Protein AF-A0A1C6EL45-F1 (afdb_monomer)

Sequence (81 aa):
MHRSEIEYVKEAYKTNWMSTVGKNINEVERMACEYIGCKYAVALSSGTASLHMAMRLAEIEAYCMPKVGHGALEKKESLLF

Mean predicted aligned error: 6.52 Å

Structure (mmCIF, N/CA/C/O backbone):
data_AF-A0A1C6EL45-F1
#
_entry.id   AF-A0A1C6EL45-F1
#
loop_
_atom_site.group_PDB
_atom_site.id
_atom_site.type_symbol
_atom_site.label_atom_id
_atom_site.label_alt_id
_atom_site.label_comp_id
_atom_site.label_asym_id
_atom_site.label_entity_id
_atom_site.label_seq_id
_atom_site.pdbx_PDB_ins_code
_atom_site.Cartn_x
_atom_site.Cartn_y
_atom_site.Cartn_z
_atom_site.occupancy
_atom_site.B_iso_or_equiv
_atom_site.auth_seq_id
_atom_site.auth_comp_id
_atom_site.auth_asym_id
_atom_site.auth_atom_id
_atom_site.pdbx_PDB_model_num
ATOM 1 N N . MET A 1 1 ? -10.275 17.467 10.521 1.00 60.53 1 MET A N 1
ATOM 2 C CA . MET A 1 1 ? -10.632 16.149 11.074 1.00 60.53 1 MET A CA 1
ATOM 3 C C . MET A 1 1 ? -12.068 16.255 11.550 1.00 60.53 1 MET A C 1
ATOM 5 O O . MET A 1 1 ? -12.330 16.993 12.496 1.00 60.53 1 MET A O 1
ATOM 9 N N . HIS A 1 2 ? -13.001 15.668 10.807 1.00 79.50 2 HIS A N 1
ATOM 10 C CA . HIS A 1 2 ? -14.410 15.630 11.185 1.00 79.50 2 HIS A CA 1
ATOM 11 C C . HIS A 1 2 ? -14.643 14.520 12.232 1.00 79.50 2 HIS A C 1
ATOM 13 O O . HIS A 1 2 ? -13.711 13.864 12.708 1.00 79.50 2 HIS A O 1
ATOM 19 N N . ARG A 1 3 ? -15.890 14.362 12.693 1.00 80.62 3 ARG A N 1
ATOM 20 C CA . ARG A 1 3 ? -16.220 13.408 13.770 1.00 80.62 3 ARG A CA 1
ATOM 21 C C . ARG A 1 3 ? -16.043 11.942 13.370 1.00 80.62 3 ARG A C 1
ATOM 23 O O . ARG A 1 3 ? -15.930 11.114 14.260 1.00 80.62 3 ARG A O 1
ATOM 30 N N . SER A 1 4 ? -16.044 11.603 12.086 1.00 87.19 4 SER A N 1
ATOM 31 C CA . SER A 1 4 ? -15.962 10.212 11.629 1.00 87.19 4 SER A CA 1
ATOM 32 C C . SER A 1 4 ? -14.528 9.684 11.629 1.00 87.19 4 SER A C 1
ATOM 34 O O . SER A 1 4 ? -14.298 8.554 12.046 1.00 87.19 4 SER A O 1
ATOM 36 N N . GLU A 1 5 ? -13.543 10.497 11.242 1.00 92.12 5 GLU A N 1
ATOM 37 C CA . GLU A 1 5 ? -12.142 10.069 11.163 1.00 92.12 5 GLU A CA 1
ATOM 38 C C . GLU A 1 5 ? -11.585 9.684 12.537 1.00 92.12 5 GLU A C 1
ATOM 40 O O . GLU A 1 5 ? -10.829 8.721 12.660 1.00 92.12 5 GLU A O 1
ATOM 45 N N . ILE A 1 6 ? -11.992 10.403 13.590 1.00 94.25 6 ILE A N 1
ATOM 46 C CA . ILE A 1 6 ? -11.554 10.100 14.956 1.00 94.25 6 ILE A CA 1
ATOM 47 C C . ILE A 1 6 ? -12.115 8.764 15.463 1.00 94.25 6 ILE A C 1
ATOM 49 O O . ILE A 1 6 ? -11.457 8.101 16.263 1.00 94.25 6 ILE A O 1
ATOM 53 N N . GLU A 1 7 ? -13.287 8.331 14.991 1.00 93.50 7 GLU A N 1
ATOM 54 C CA . GLU A 1 7 ? -13.839 7.027 15.367 1.00 93.50 7 GLU A CA 1
ATOM 55 C C . GLU A 1 7 ? -13.021 5.879 14.767 1.00 93.50 7 GLU A C 1
ATOM 57 O O . GLU A 1 7 ? -12.721 4.926 15.483 1.00 93.50 7 GLU A O 1
ATOM 62 N N . TYR A 1 8 ? -12.529 6.010 13.528 1.00 92.62 8 TYR A N 1
ATOM 63 C CA . TYR A 1 8 ? -11.627 5.013 12.933 1.00 92.62 8 TYR A CA 1
ATOM 64 C C . TYR A 1 8 ? -10.289 4.914 13.673 1.00 92.62 8 TYR A C 1
ATOM 66 O O . TYR A 1 8 ? -9.767 3.815 13.875 1.00 92.62 8 TYR A O 1
ATOM 74 N N . VAL A 1 9 ? -9.744 6.047 14.127 1.00 92.44 9 VAL A N 1
ATOM 75 C CA . VAL A 1 9 ? -8.520 6.070 14.946 1.00 92.44 9 VAL A CA 1
ATOM 76 C C . VAL A 1 9 ? -8.762 5.405 16.304 1.00 92.44 9 VAL A C 1
ATOM 78 O O . VAL A 1 9 ? -7.953 4.590 16.749 1.00 92.44 9 VAL A O 1
ATOM 81 N N . LYS A 1 10 ? -9.895 5.694 16.956 1.00 93.56 10 LYS A N 1
ATOM 82 C CA . LYS A 1 10 ? -10.284 5.039 18.215 1.00 93.56 10 LYS A CA 1
ATOM 83 C C . LYS A 1 10 ? -10.509 3.538 18.039 1.00 93.56 10 LYS A C 1
ATOM 85 O O . LYS A 1 10 ? -10.135 2.780 18.930 1.00 93.56 10 LYS A O 1
ATOM 90 N N . GLU A 1 11 ? -11.116 3.100 16.936 1.00 93.06 11 GLU A N 1
ATOM 91 C CA . GLU A 1 11 ? -11.300 1.677 16.622 1.00 93.06 11 GLU A CA 1
ATOM 92 C C . GLU A 1 11 ? -9.945 0.981 16.487 1.00 93.06 11 GLU A C 1
ATOM 94 O O . GLU A 1 11 ? -9.722 -0.030 17.153 1.00 93.06 11 GLU A O 1
ATOM 99 N N . ALA A 1 12 ? -9.013 1.553 15.716 1.00 93.75 12 ALA A N 1
ATOM 100 C CA . ALA A 1 12 ? -7.660 1.014 15.563 1.00 93.75 12 ALA A CA 1
ATOM 101 C C . ALA A 1 12 ? -6.930 0.905 16.909 1.00 93.75 12 ALA A C 1
ATOM 103 O O . ALA A 1 12 ? -6.304 -0.114 17.195 1.00 93.75 12 ALA A O 1
ATOM 104 N N . TYR A 1 13 ? -7.072 1.915 17.772 1.00 93.88 13 TYR A N 1
ATOM 105 C CA . TYR A 1 13 ? -6.508 1.886 19.119 1.00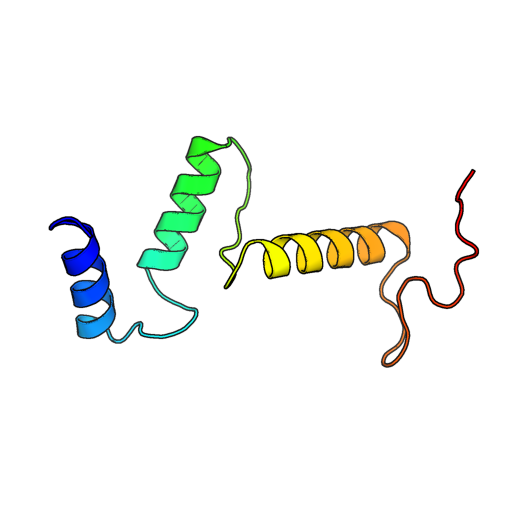 93.88 13 TYR A CA 1
ATOM 106 C C . TYR A 1 13 ? -7.121 0.764 19.972 1.00 93.88 13 TYR A C 1
ATOM 108 O O . TYR A 1 13 ? -6.399 -0.059 20.530 1.00 93.88 13 TYR A O 1
ATOM 116 N N . LYS A 1 14 ? -8.458 0.685 20.040 1.00 93.88 14 LYS A N 1
ATOM 117 C CA . LYS A 1 14 ? -9.189 -0.325 20.831 1.00 93.88 14 LYS A CA 1
ATOM 118 C C . LYS A 1 14 ? -8.915 -1.757 20.377 1.00 93.88 14 LYS A C 1
ATOM 120 O O . LYS A 1 14 ? -8.931 -2.669 21.194 1.00 93.88 14 LYS A O 1
ATOM 125 N N . THR A 1 15 ? -8.698 -1.949 19.081 1.00 92.25 15 THR A N 1
ATOM 126 C CA . THR A 1 15 ? -8.426 -3.257 18.471 1.00 92.25 15 THR A CA 1
ATOM 127 C C . THR A 1 15 ? -6.931 -3.576 18.379 1.00 92.25 15 THR A C 1
ATOM 129 O O . THR A 1 15 ? -6.566 -4.618 17.844 1.00 92.25 15 THR A O 1
ATOM 132 N N . ASN A 1 16 ? -6.073 -2.718 18.946 1.00 89.12 16 ASN A N 1
ATOM 133 C CA . ASN A 1 16 ? -4.619 -2.867 19.004 1.00 89.12 16 ASN A CA 1
ATOM 134 C C . ASN A 1 16 ? -3.921 -2.943 17.629 1.00 89.12 16 ASN A C 1
ATOM 136 O O . ASN A 1 16 ? -2.865 -3.556 17.483 1.00 89.12 16 ASN A O 1
ATOM 140 N N . TRP A 1 17 ? -4.484 -2.278 16.621 1.00 89.62 17 TRP A N 1
ATOM 141 C CA . TRP A 1 17 ? -3.936 -2.188 15.264 1.00 89.62 17 TRP A CA 1
ATOM 142 C C . TRP A 1 17 ? -3.281 -0.824 15.012 1.00 89.62 17 TRP A C 1
ATOM 144 O O . TRP A 1 17 ? -3.653 -0.085 14.105 1.00 89.62 17 TRP A O 1
ATOM 154 N N . MET A 1 18 ? -2.291 -0.475 15.836 1.00 88.44 18 MET A N 1
ATOM 155 C CA . MET A 1 18 ? -1.480 0.749 15.705 1.00 88.44 18 MET A CA 1
ATOM 156 C C . MET A 1 18 ? -0.171 0.480 14.944 1.00 88.44 18 MET A C 1
ATOM 158 O O . MET A 1 18 ? 0.907 0.887 15.366 1.00 88.44 18 MET A O 1
ATOM 162 N N . SER A 1 19 ? -0.256 -0.275 13.850 1.00 90.06 19 SER A N 1
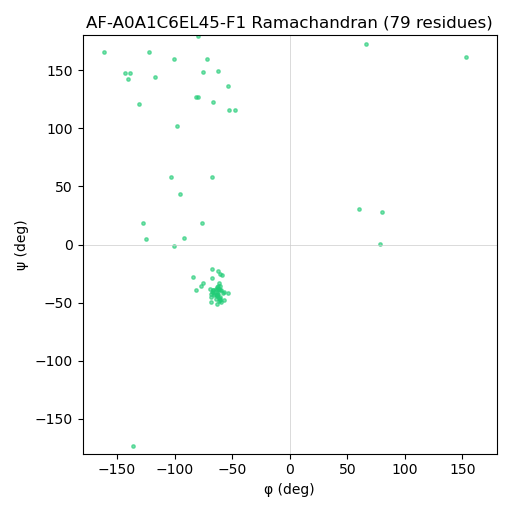ATOM 163 C CA . SER A 1 19 ? 0.892 -0.721 13.053 1.00 90.06 19 SER A CA 1
ATOM 164 C C . SER A 1 19 ? 0.592 -0.568 11.558 1.00 90.06 19 SER A C 1
ATOM 166 O O . SER A 1 19 ? -0.450 -0.045 11.171 1.00 90.06 19 SER A O 1
ATOM 168 N N . THR A 1 20 ? 1.480 -1.053 10.694 1.00 88.88 20 THR A N 1
ATOM 169 C CA . THR A 1 20 ? 1.292 -1.116 9.233 1.00 88.88 20 THR A CA 1
ATOM 170 C C . THR A 1 20 ? 0.350 -2.245 8.799 1.00 88.88 20 THR A C 1
ATOM 172 O O . THR A 1 20 ? 0.388 -2.688 7.657 1.00 88.88 20 THR A O 1
ATOM 175 N N . VAL A 1 21 ? -0.458 -2.755 9.726 1.00 87.81 21 VAL A N 1
ATOM 176 C CA . VAL A 1 21 ? -1.414 -3.845 9.539 1.00 87.81 21 VAL A CA 1
ATOM 177 C C . VAL A 1 21 ? -2.683 -3.505 10.309 1.00 87.81 21 VAL A C 1
ATOM 179 O O . VAL A 1 21 ? -2.615 -2.945 11.404 1.00 87.81 21 VAL A O 1
ATOM 182 N N . GLY A 1 22 ? -3.842 -3.837 9.744 1.00 92.75 22 GLY A N 1
ATOM 183 C CA . GLY A 1 22 ? -5.122 -3.626 10.409 1.00 92.75 22 GLY A CA 1
ATOM 184 C C . GLY A 1 22 ? -6.286 -3.447 9.443 1.00 92.75 22 GLY A C 1
ATOM 185 O O . GLY A 1 22 ? -6.111 -3.107 8.275 1.00 92.75 22 GLY A O 1
ATOM 186 N N . LYS A 1 23 ? -7.501 -3.634 9.967 1.00 93.69 23 LYS A N 1
ATOM 187 C CA . LYS A 1 23 ? -8.757 -3.570 9.203 1.00 93.69 23 LYS A CA 1
ATOM 188 C C . LYS A 1 23 ? -8.919 -2.264 8.417 1.00 93.69 23 LYS A C 1
ATOM 190 O O . LYS A 1 23 ? -9.311 -2.305 7.259 1.00 93.69 23 LYS A O 1
ATOM 195 N N . ASN A 1 24 ? -8.575 -1.123 9.017 1.00 94.06 24 ASN A N 1
ATOM 196 C CA . ASN A 1 24 ? -8.701 0.182 8.360 1.00 94.06 24 ASN A CA 1
ATOM 197 C C . ASN A 1 24 ? -7.854 0.281 7.081 1.00 94.06 24 ASN A C 1
ATOM 199 O O . ASN A 1 24 ? -8.290 0.902 6.117 1.00 94.06 24 ASN A O 1
ATOM 203 N N . ILE A 1 25 ? -6.667 -0.336 7.065 1.00 95.38 25 ILE A N 1
ATOM 204 C CA . ILE A 1 25 ? -5.781 -0.351 5.894 1.00 95.38 25 ILE A CA 1
ATOM 205 C C . ILE A 1 25 ? -6.411 -1.200 4.787 1.00 95.38 25 ILE A C 1
ATOM 207 O O . ILE A 1 25 ? -6.580 -0.709 3.674 1.00 95.38 25 ILE A O 1
ATOM 211 N N . ASN A 1 26 ? -6.857 -2.415 5.125 1.00 95.44 26 ASN A N 1
ATOM 212 C CA . ASN A 1 26 ? -7.518 -3.316 4.177 1.00 95.44 26 ASN A CA 1
ATOM 213 C C . ASN A 1 26 ? -8.759 -2.668 3.538 1.00 95.44 26 ASN A C 1
ATOM 215 O O . ASN A 1 26 ? -8.995 -2.816 2.341 1.00 95.44 26 ASN A 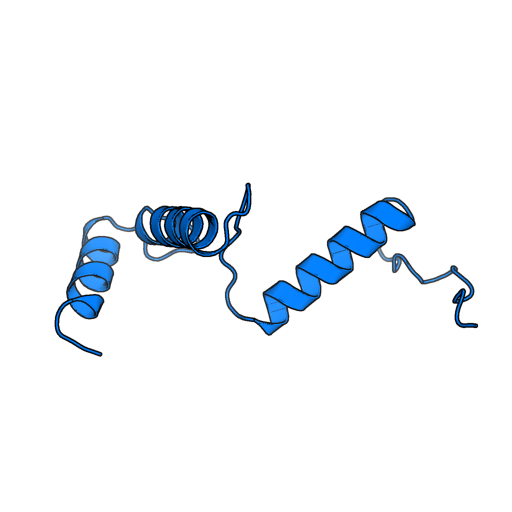O 1
ATOM 219 N N . GLU A 1 27 ? -9.557 -1.935 4.324 1.00 96.00 27 GLU A N 1
ATOM 220 C CA . GLU A 1 27 ? -10.735 -1.236 3.802 1.00 96.00 27 GLU A CA 1
ATOM 221 C C . GLU A 1 27 ? -10.361 -0.089 2.864 1.00 96.00 27 GLU A C 1
ATOM 223 O O . GLU A 1 27 ? -10.999 0.069 1.826 1.00 96.00 27 GLU A O 1
ATOM 228 N N . VAL A 1 28 ? -9.322 0.693 3.174 1.00 95.50 28 VAL A N 1
ATOM 229 C CA . VAL A 1 28 ? -8.845 1.742 2.258 1.00 95.50 28 VAL A CA 1
ATOM 230 C C . VAL A 1 28 ? -8.347 1.140 0.947 1.00 95.50 28 VAL A C 1
ATOM 232 O O . VAL A 1 28 ? -8.684 1.661 -0.113 1.00 95.50 28 VAL A O 1
ATOM 235 N N . GLU A 1 29 ? -7.605 0.033 0.992 1.00 97.50 29 GLU A N 1
ATOM 236 C CA . GLU A 1 29 ? -7.152 -0.671 -0.213 1.00 97.50 29 GLU A CA 1
ATOM 237 C C . GLU A 1 29 ? -8.335 -1.185 -1.045 1.00 97.50 29 GLU A C 1
ATOM 239 O O . GLU A 1 29 ? -8.390 -0.938 -2.250 1.00 97.50 29 GLU A O 1
ATOM 244 N N . ARG A 1 30 ? -9.331 -1.819 -0.410 1.00 98.12 30 ARG A N 1
ATOM 245 C CA . ARG A 1 30 ? -10.556 -2.281 -1.084 1.00 98.12 30 ARG A CA 1
ATOM 246 C C . ARG A 1 30 ? -11.322 -1.124 -1.729 1.00 98.12 30 ARG A C 1
ATOM 248 O O . ARG A 1 30 ? -11.673 -1.206 -2.904 1.00 98.12 30 ARG A O 1
ATOM 255 N N . MET A 1 31 ? -11.563 -0.045 -0.984 1.00 98.00 31 MET A N 1
ATOM 256 C CA . MET A 1 31 ? -12.270 1.136 -1.493 1.00 98.00 31 MET A CA 1
ATOM 257 C C . MET A 1 31 ? -11.506 1.803 -2.640 1.00 98.00 31 MET A C 1
ATOM 259 O O . MET A 1 31 ? -12.126 2.255 -3.599 1.00 98.00 31 MET A O 1
ATOM 263 N N . ALA A 1 32 ? -10.173 1.853 -2.572 1.00 97.75 32 ALA A N 1
ATOM 264 C CA . ALA A 1 32 ? -9.349 2.383 -3.653 1.00 97.75 32 ALA A CA 1
ATOM 265 C C . ALA A 1 32 ? -9.484 1.538 -4.930 1.00 97.75 32 ALA A C 1
ATOM 267 O O . ALA A 1 32 ? -9.676 2.106 -6.005 1.00 97.75 32 ALA A O 1
ATOM 268 N N . CYS A 1 33 ? -9.461 0.204 -4.816 1.00 98.06 33 CYS A N 1
ATOM 269 C CA . CYS A 1 33 ? -9.719 -0.696 -5.945 1.00 98.06 33 CYS A CA 1
ATOM 270 C C . CYS A 1 33 ? -11.086 -0.440 -6.585 1.00 98.06 33 CYS A C 1
ATOM 272 O O . CYS A 1 33 ? -11.176 -0.313 -7.804 1.00 98.06 33 CYS A O 1
ATOM 274 N N . GLU A 1 34 ? -12.138 -0.334 -5.770 1.00 98.19 34 GLU A N 1
ATOM 275 C CA . GLU A 1 34 ? -13.509 -0.096 -6.241 1.00 98.19 34 GLU A CA 1
ATOM 276 C C . GLU A 1 34 ? -13.666 1.267 -6.914 1.00 98.19 34 GLU A C 1
ATOM 278 O O . GLU A 1 34 ? -14.302 1.369 -7.961 1.00 98.19 34 GLU A O 1
ATOM 283 N N . TYR A 1 35 ? -13.065 2.307 -6.336 1.00 98.12 35 TYR A N 1
ATOM 284 C CA . TYR A 1 35 ? -13.143 3.665 -6.861 1.00 98.12 35 TYR A CA 1
ATOM 285 C C . TYR A 1 35 ? -12.394 3.824 -8.190 1.00 98.12 35 TYR A C 1
ATOM 287 O O . TYR A 1 35 ? -12.887 4.475 -9.107 1.00 98.12 35 TYR A O 1
ATOM 295 N N . ILE A 1 36 ? -11.200 3.236 -8.296 1.00 97.50 36 ILE A N 1
ATOM 296 C CA . ILE A 1 36 ? -10.332 3.358 -9.476 1.00 97.50 36 ILE A CA 1
ATOM 297 C C . ILE A 1 36 ? -10.717 2.341 -10.562 1.00 97.50 36 ILE A C 1
ATOM 299 O O . ILE A 1 36 ? -10.487 2.583 -11.746 1.00 97.50 36 ILE A O 1
ATOM 303 N N . GLY A 1 37 ? -11.293 1.199 -10.179 1.00 97.38 37 GLY A N 1
ATOM 304 C CA . GLY A 1 37 ? -11.548 0.071 -11.075 1.00 97.38 37 GLY A CA 1
ATOM 305 C C . GLY A 1 37 ? -10.312 -0.801 -11.322 1.00 97.38 37 GLY A C 1
ATOM 306 O O . GLY A 1 37 ? -10.188 -1.402 -12.389 1.00 97.38 37 GLY A O 1
ATOM 307 N N . CYS A 1 38 ? -9.377 -0.868 -10.368 1.00 96.56 38 CYS A N 1
ATOM 308 C CA . CYS A 1 38 ? -8.201 -1.736 -10.456 1.00 96.56 38 CYS A CA 1
ATOM 309 C C . CYS A 1 38 ? -8.371 -3.022 -9.634 1.00 96.56 38 CYS A C 1
ATOM 311 O O . CYS A 1 38 ? -9.196 -3.116 -8.729 1.00 96.56 38 CYS A O 1
ATOM 313 N N . LYS A 1 39 ? -7.575 -4.046 -9.962 1.00 97.25 39 LYS A N 1
ATOM 314 C CA . LYS A 1 39 ? -7.659 -5.357 -9.302 1.00 97.25 39 LYS A CA 1
ATOM 315 C C . LYS A 1 39 ? -7.041 -5.366 -7.899 1.00 97.25 39 LYS A C 1
ATOM 317 O O . LYS A 1 39 ? -7.495 -6.117 -7.042 1.00 97.25 39 LYS A O 1
ATOM 322 N N . TYR A 1 40 ? -5.994 -4.571 -7.689 1.00 96.56 40 TYR A N 1
ATOM 323 C CA . TYR A 1 40 ? -5.227 -4.528 -6.446 1.00 96.56 40 TYR A CA 1
ATOM 324 C C . TYR A 1 40 ? -4.796 -3.094 -6.127 1.00 96.56 40 TYR A C 1
ATOM 326 O O . TYR A 1 40 ? -4.493 -2.316 -7.035 1.00 96.56 40 TYR A O 1
ATOM 334 N N . ALA A 1 41 ? -4.712 -2.7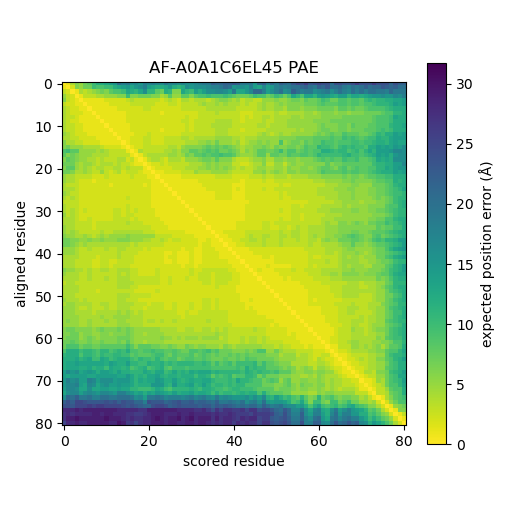90 -4.834 1.00 97.06 41 ALA A N 1
ATOM 335 C CA . ALA A 1 41 ? -4.170 -1.561 -4.277 1.00 97.06 41 ALA A CA 1
ATOM 336 C C . ALA A 1 41 ? -3.335 -1.919 -3.044 1.00 97.06 41 ALA A C 1
ATOM 338 O O . ALA A 1 41 ? -3.641 -2.888 -2.352 1.00 97.06 41 ALA A O 1
ATOM 339 N N . VAL A 1 42 ? -2.275 -1.149 -2.800 1.00 96.38 42 VAL A N 1
ATOM 340 C CA . VAL A 1 42 ? -1.393 -1.319 -1.640 1.00 96.38 42 VAL A CA 1
ATOM 341 C C . VAL A 1 42 ? -1.207 0.041 -0.984 1.00 96.38 42 VAL A C 1
ATOM 343 O O . VAL A 1 42 ? -0.735 0.983 -1.626 1.00 96.38 42 VAL A O 1
ATOM 346 N N . ALA A 1 43 ? -1.584 0.156 0.285 1.00 96.31 43 ALA A N 1
ATOM 347 C CA . ALA A 1 43 ? -1.433 1.378 1.055 1.00 96.31 43 ALA A CA 1
ATOM 348 C C . ALA A 1 43 ? 0.012 1.521 1.549 1.00 96.31 43 ALA A C 1
ATOM 350 O O . ALA A 1 43 ? 0.572 0.635 2.193 1.00 96.31 43 ALA A O 1
ATOM 351 N N . LEU A 1 44 ? 0.621 2.672 1.269 1.00 96.38 44 LEU A N 1
ATOM 352 C CA . LEU A 1 44 ? 1.987 2.993 1.676 1.00 96.38 44 LEU A CA 1
ATOM 353 C C . LEU A 1 44 ? 2.011 4.269 2.518 1.00 96.38 44 LEU A C 1
ATOM 355 O O . LEU A 1 44 ? 1.051 5.035 2.554 1.00 96.38 44 LEU A O 1
ATOM 359 N N . SER A 1 45 ? 3.135 4.514 3.191 1.00 95.31 45 SER A N 1
ATOM 360 C CA . SER A 1 45 ? 3.296 5.652 4.107 1.00 95.31 45 SER A CA 1
ATOM 361 C C . SER A 1 45 ? 3.175 7.022 3.431 1.00 95.31 45 SER A C 1
ATOM 363 O O . SER A 1 45 ? 2.907 8.014 4.104 1.00 95.31 45 SER A O 1
ATOM 365 N N . SER A 1 46 ? 3.408 7.101 2.116 1.00 97.12 46 SER A N 1
ATOM 366 C CA . SER A 1 46 ? 3.319 8.336 1.335 1.00 97.12 46 SER A CA 1
ATOM 367 C C . SER A 1 46 ? 3.182 8.072 -0.169 1.00 97.12 46 SER A C 1
ATOM 369 O O . SER A 1 46 ? 3.491 6.983 -0.668 1.00 97.12 46 SER A O 1
ATOM 371 N N . GLY A 1 47 ? 2.802 9.112 -0.918 1.00 96.56 47 GLY A N 1
ATOM 372 C CA . GLY A 1 47 ? 2.816 9.089 -2.385 1.00 96.56 47 GLY A CA 1
ATOM 373 C C . GLY A 1 47 ? 4.218 8.869 -2.967 1.00 96.56 47 GLY A C 1
ATOM 374 O O . GLY A 1 47 ? 4.376 8.095 -3.904 1.00 96.56 47 GLY A O 1
ATOM 375 N N . THR A 1 48 ? 5.261 9.453 -2.366 1.00 97.94 48 THR A N 1
ATOM 376 C CA . THR A 1 48 ? 6.654 9.258 -2.809 1.00 97.94 48 THR A CA 1
ATOM 377 C C . THR A 1 48 ? 7.100 7.803 -2.671 1.00 97.94 48 THR A C 1
ATOM 379 O O . THR A 1 48 ? 7.699 7.256 -3.594 1.00 97.94 48 THR A O 1
ATOM 382 N N . ALA A 1 49 ? 6.766 7.146 -1.554 1.00 97.81 49 ALA A N 1
ATOM 383 C CA . ALA A 1 49 ? 7.034 5.718 -1.380 1.00 97.81 49 ALA A CA 1
ATOM 384 C C . ALA A 1 49 ? 6.281 4.870 -2.418 1.00 97.81 49 ALA A C 1
ATOM 386 O O . ALA A 1 49 ? 6.827 3.893 -2.925 1.00 97.81 49 ALA A O 1
ATOM 387 N N . SER A 1 50 ? 5.062 5.281 -2.779 1.00 97.19 50 SER A N 1
ATOM 388 C CA . SER A 1 50 ? 4.258 4.611 -3.807 1.00 97.19 50 SER A CA 1
ATOM 389 C C . SER A 1 50 ? 4.911 4.676 -5.182 1.00 97.19 50 SER A C 1
ATOM 391 O O . SER A 1 50 ? 5.061 3.646 -5.836 1.00 97.19 50 SER A O 1
ATOM 393 N N . LEU A 1 51 ? 5.383 5.857 -5.586 1.00 97.00 51 LEU A N 1
ATOM 394 C CA . LEU A 1 51 ? 6.116 6.025 -6.842 1.00 97.00 51 LEU A CA 1
ATOM 395 C C . LEU A 1 51 ? 7.430 5.238 -6.846 1.00 97.00 51 LEU A C 1
ATOM 397 O O . LEU A 1 51 ? 7.754 4.587 -7.837 1.00 97.00 51 LEU A O 1
ATOM 401 N N . HIS A 1 52 ? 8.159 5.246 -5.728 1.00 95.38 52 HIS A N 1
ATOM 402 C CA . HIS A 1 52 ? 9.397 4.484 -5.598 1.00 95.38 52 HIS A CA 1
ATOM 403 C C . HIS A 1 52 ? 9.160 2.975 -5.775 1.00 95.38 52 HIS A C 1
ATOM 405 O O . HIS A 1 52 ? 9.854 2.337 -6.564 1.00 95.38 52 HIS A O 1
ATOM 411 N N . MET A 1 53 ? 8.156 2.405 -5.102 1.00 95.69 53 MET A N 1
ATOM 412 C CA . MET A 1 53 ? 7.833 0.979 -5.229 1.00 95.69 53 MET A CA 1
ATOM 413 C C . MET A 1 53 ? 7.318 0.619 -6.626 1.00 95.69 53 MET A C 1
ATOM 415 O O . MET A 1 53 ? 7.701 -0.422 -7.157 1.00 95.69 53 MET A O 1
ATOM 419 N N . ALA A 1 54 ? 6.502 1.482 -7.240 1.00 95.25 54 ALA A N 1
ATOM 420 C CA . ALA A 1 54 ? 6.018 1.281 -8.603 1.00 95.25 54 ALA A CA 1
ATOM 421 C C . ALA A 1 54 ? 7.177 1.221 -9.609 1.00 95.25 54 ALA A C 1
ATOM 423 O O . ALA A 1 54 ? 7.250 0.286 -10.405 1.00 95.25 54 ALA A O 1
ATOM 424 N N . MET A 1 55 ? 8.124 2.163 -9.522 1.00 93.75 55 MET A N 1
ATOM 425 C CA . MET A 1 55 ? 9.308 2.163 -10.382 1.00 93.75 55 MET A CA 1
ATOM 426 C C . MET A 1 55 ? 10.177 0.929 -10.133 1.00 93.75 55 MET A C 1
ATOM 428 O O . MET A 1 55 ? 10.603 0.267 -11.075 1.00 93.75 55 MET A O 1
ATOM 432 N N . ARG A 1 56 ? 10.386 0.566 -8.863 1.00 91.31 56 ARG A N 1
ATOM 433 C CA . ARG A 1 56 ? 11.179 -0.611 -8.504 1.00 91.31 56 ARG A CA 1
ATOM 434 C C . ARG A 1 56 ? 10.585 -1.905 -9.062 1.00 91.31 56 ARG A C 1
ATOM 436 O O . ARG A 1 56 ? 11.335 -2.774 -9.498 1.00 91.31 56 ARG A O 1
ATOM 443 N N . LEU A 1 57 ? 9.260 -2.044 -9.049 1.00 92.31 57 LEU A N 1
ATOM 444 C CA . LEU A 1 57 ? 8.579 -3.201 -9.626 1.00 92.31 57 LEU A CA 1
ATOM 445 C C . LEU A 1 57 ? 8.714 -3.225 -11.154 1.00 92.31 57 LEU A C 1
ATOM 447 O O . LEU A 1 57 ? 9.070 -4.265 -11.702 1.00 92.31 57 LEU A O 1
ATOM 451 N N . ALA A 1 58 ? 8.515 -2.082 -11.819 1.00 92.06 58 ALA A N 1
ATOM 452 C CA . ALA A 1 58 ? 8.680 -1.957 -13.267 1.00 92.06 58 ALA A CA 1
ATOM 453 C C . ALA A 1 58 ? 10.110 -2.302 -13.724 1.00 92.06 58 ALA A C 1
ATOM 455 O O . ALA A 1 58 ? 10.296 -2.982 -14.730 1.00 92.06 58 ALA A O 1
ATOM 456 N N . GLU A 1 59 ? 11.129 -1.897 -12.959 1.00 89.44 59 GLU A N 1
ATOM 457 C CA . GLU A 1 59 ? 12.524 -2.283 -13.203 1.00 89.44 59 GLU A CA 1
ATOM 458 C C . GLU A 1 59 ? 12.734 -3.800 -13.122 1.00 89.44 59 GLU A C 1
ATOM 460 O O . GLU A 1 59 ? 13.409 -4.371 -13.977 1.00 89.44 59 GLU A O 1
ATOM 465 N N . ILE A 1 60 ? 12.174 -4.456 -12.100 1.00 90.94 60 ILE A N 1
ATOM 466 C CA . ILE A 1 60 ? 12.296 -5.910 -11.918 1.00 90.94 60 ILE A CA 1
ATOM 467 C C . ILE A 1 60 ? 11.572 -6.653 -13.043 1.00 90.94 60 ILE A C 1
ATOM 469 O O . ILE A 1 60 ? 12.079 -7.662 -13.527 1.00 90.94 60 ILE A O 1
ATOM 473 N N . GLU A 1 61 ? 10.412 -6.159 -13.471 1.00 91.19 61 GLU A N 1
ATOM 474 C CA . GLU A 1 61 ? 9.651 -6.740 -14.576 1.00 91.19 61 GLU A CA 1
ATOM 475 C C . GLU A 1 61 ? 10.385 -6.593 -15.918 1.00 91.19 61 GLU A C 1
ATOM 477 O O . GLU A 1 61 ? 10.456 -7.548 -16.688 1.00 91.19 61 GLU A O 1
ATOM 482 N N . ALA A 1 62 ? 11.008 -5.439 -16.174 1.00 90.50 62 ALA A N 1
ATOM 483 C CA . ALA A 1 62 ? 11.744 -5.185 -17.411 1.00 90.50 62 ALA 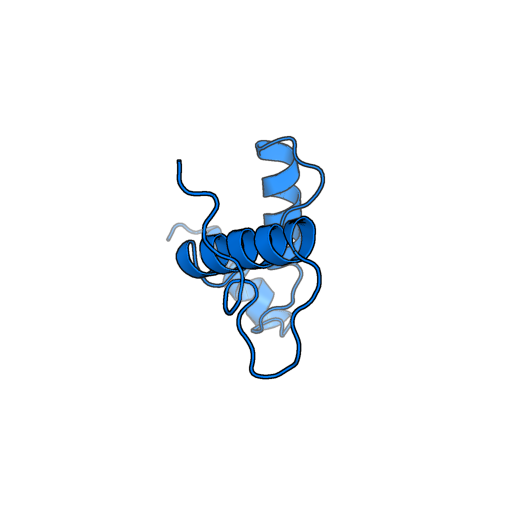A CA 1
ATOM 484 C C . ALA A 1 62 ? 13.134 -5.853 -17.462 1.00 90.50 62 ALA A C 1
ATOM 486 O O . ALA A 1 62 ? 13.582 -6.272 -18.531 1.00 90.50 62 ALA A O 1
ATOM 487 N N . TYR A 1 63 ? 13.845 -5.931 -16.330 1.00 87.88 63 TYR A N 1
ATOM 488 C CA . TYR A 1 63 ? 15.271 -6.292 -16.288 1.00 87.88 63 TYR A CA 1
ATOM 489 C C . TYR A 1 63 ? 15.623 -7.481 -15.386 1.00 87.88 63 TYR A C 1
ATOM 491 O O . TYR A 1 63 ? 16.808 -7.813 -15.276 1.00 87.88 63 TYR A O 1
ATOM 499 N N . CYS A 1 64 ? 14.626 -8.149 -14.803 1.00 87.94 64 CYS A N 1
ATOM 500 C CA . CYS A 1 64 ? 14.763 -9.199 -13.790 1.00 87.94 64 CYS A CA 1
ATOM 501 C C . CYS A 1 64 ? 15.341 -8.696 -12.453 1.00 87.94 64 CYS A C 1
ATOM 503 O O . CYS A 1 64 ? 15.771 -7.553 -12.296 1.00 87.94 64 CYS A O 1
ATOM 505 N N . MET A 1 65 ? 15.341 -9.573 -11.443 1.00 87.50 65 MET A N 1
ATOM 506 C CA . MET A 1 65 ? 15.856 -9.250 -10.112 1.00 87.50 65 MET A CA 1
ATOM 507 C C . MET A 1 65 ? 17.381 -9.013 -10.151 1.00 87.50 65 MET A C 1
ATOM 509 O O . MET A 1 65 ? 18.123 -9.918 -10.549 1.00 87.50 65 MET A O 1
ATOM 513 N N . PRO A 1 66 ? 17.879 -7.836 -9.722 1.00 85.69 66 PRO A N 1
ATOM 514 C CA . PRO A 1 66 ? 19.311 -7.572 -9.675 1.00 85.69 66 PRO A CA 1
ATOM 515 C C . PRO A 1 66 ? 19.991 -8.364 -8.556 1.00 85.69 66 PRO A C 1
ATOM 517 O O . PRO A 1 66 ? 19.365 -8.779 -7.578 1.00 85.69 66 PRO A O 1
ATOM 520 N N . LYS A 1 67 ? 21.310 -8.540 -8.675 1.00 87.81 67 LYS A N 1
ATOM 521 C CA . LYS A 1 67 ? 22.119 -9.118 -7.596 1.00 87.81 67 LYS A CA 1
ATOM 522 C C . LYS A 1 67 ? 22.060 -8.220 -6.358 1.00 87.81 67 LYS A C 1
ATOM 524 O O . LYS A 1 67 ? 21.967 -7.000 -6.465 1.00 87.81 67 LYS A O 1
ATOM 529 N N . VAL A 1 68 ? 22.168 -8.827 -5.177 1.00 87.81 68 VAL A N 1
ATOM 530 C CA . VAL A 1 68 ? 22.241 -8.084 -3.911 1.00 87.81 68 VAL A CA 1
ATOM 531 C C . VAL A 1 68 ? 23.373 -7.052 -3.980 1.00 87.81 68 VAL A C 1
ATOM 533 O O . VAL A 1 68 ? 24.453 -7.336 -4.501 1.00 87.81 68 VAL A O 1
ATOM 536 N N . GLY A 1 69 ? 23.099 -5.840 -3.497 1.00 86.75 69 GLY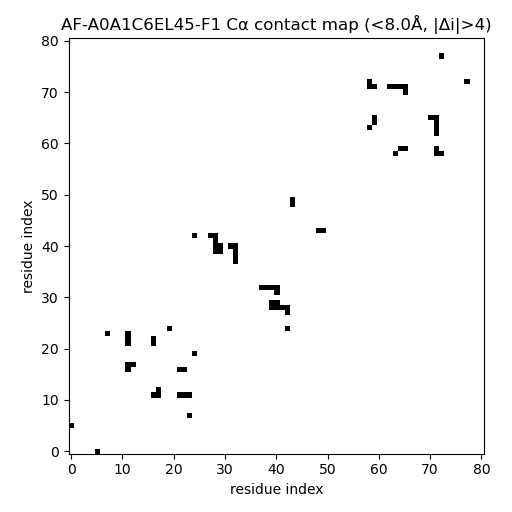 A N 1
ATOM 537 C CA . GLY A 1 69 ? 24.036 -4.714 -3.534 1.00 86.75 69 GLY A CA 1
ATOM 538 C C . GLY A 1 69 ? 24.149 -3.998 -4.883 1.00 86.75 69 GLY A C 1
ATOM 539 O O . GLY A 1 69 ? 24.903 -3.039 -4.960 1.00 86.75 69 GLY A O 1
ATOM 540 N N . HIS A 1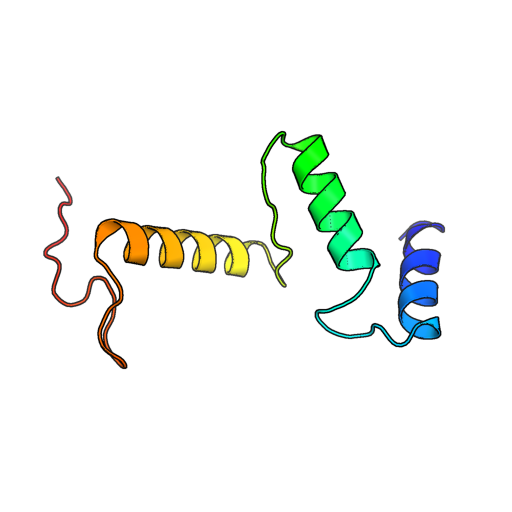 70 ? 23.407 -4.428 -5.910 1.00 84.94 70 HIS A N 1
ATOM 541 C CA . HIS A 1 70 ? 23.459 -3.840 -7.249 1.00 84.94 70 HIS A CA 1
ATOM 542 C C . HIS A 1 70 ? 22.113 -3.220 -7.651 1.00 84.94 70 HIS A C 1
ATOM 544 O O . HIS A 1 70 ? 21.036 -3.728 -7.311 1.00 84.94 70 HIS A O 1
ATOM 550 N N . GLY A 1 71 ? 22.168 -2.110 -8.386 1.00 79.81 71 GLY A N 1
ATOM 551 C CA . GLY A 1 71 ? 20.982 -1.463 -8.954 1.00 79.81 71 GLY A CA 1
ATOM 552 C C . GLY A 1 71 ? 20.450 -2.232 -10.166 1.00 79.81 71 GLY A C 1
ATOM 553 O O . GLY A 1 71 ? 21.230 -2.802 -10.926 1.00 79.81 71 GLY A O 1
ATOM 554 N N . ALA A 1 72 ? 19.132 -2.220 -10.403 1.00 77.00 72 ALA A N 1
ATOM 555 C CA . ALA A 1 72 ? 18.547 -2.864 -11.590 1.00 77.00 72 ALA A CA 1
ATOM 556 C C . ALA A 1 72 ? 19.072 -2.264 -12.911 1.00 77.00 72 ALA A C 1
ATOM 558 O O . ALA A 1 72 ? 19.144 -2.954 -13.927 1.0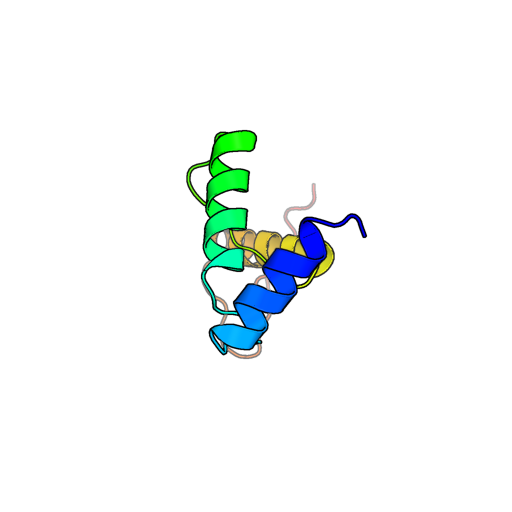0 77.00 72 ALA A O 1
ATOM 559 N N . LEU A 1 73 ? 19.508 -1.001 -12.869 1.00 75.69 73 LEU A N 1
ATOM 560 C CA . LEU A 1 73 ? 20.028 -0.252 -14.013 1.00 75.69 73 LEU A CA 1
ATOM 561 C C . LEU A 1 73 ? 21.563 -0.172 -14.071 1.00 75.69 73 LEU A C 1
ATOM 563 O O . LEU A 1 73 ? 22.099 0.390 -15.014 1.00 75.69 73 LEU A O 1
A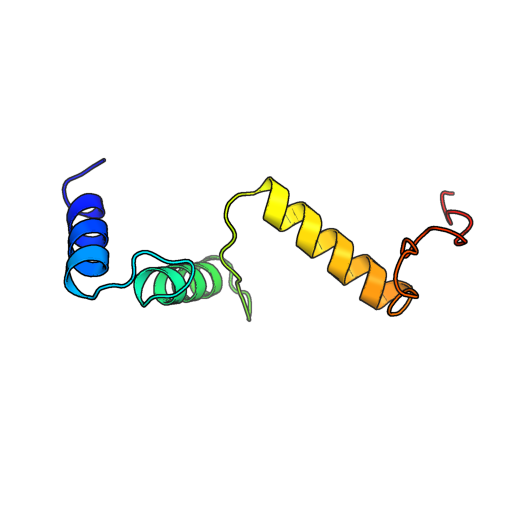TOM 567 N N . GLU A 1 74 ? 22.297 -0.744 -13.110 1.00 79.12 74 GLU A N 1
ATOM 568 C CA . GLU A 1 74 ? 23.743 -0.496 -12.936 1.00 79.12 74 GLU A CA 1
ATOM 569 C C . GLU A 1 74 ? 24.609 -0.852 -14.159 1.00 79.12 74 GLU A C 1
ATOM 571 O O . GLU A 1 74 ? 25.675 -0.281 -14.361 1.00 79.12 74 GLU A O 1
ATOM 576 N N . LYS A 1 75 ? 24.156 -1.791 -14.995 1.00 71.38 75 LYS A N 1
ATOM 577 C CA . LYS A 1 75 ? 24.838 -2.193 -16.240 1.00 71.38 75 LYS A CA 1
ATOM 578 C C . LYS A 1 75 ? 23.921 -2.142 -17.454 1.00 71.38 75 LYS A C 1
ATOM 580 O O . LYS A 1 75 ? 24.162 -2.820 -18.452 1.00 71.38 75 LYS A O 1
ATOM 585 N N . LYS A 1 76 ? 22.816 -1.413 -17.338 1.00 70.06 76 LYS A N 1
ATOM 586 C CA . LYS A 1 76 ? 21.906 -1.175 -18.447 1.00 70.06 76 LYS A CA 1
ATOM 587 C C . LYS A 1 76 ? 22.288 0.187 -18.998 1.00 70.06 76 LYS A C 1
ATOM 589 O O . LYS A 1 76 ? 21.965 1.203 -18.394 1.00 70.06 76 LYS A O 1
ATOM 594 N N . GLU A 1 77 ? 23.012 0.183 -20.118 1.00 63.78 77 GLU A N 1
ATOM 595 C CA . GLU A 1 77 ? 23.052 1.345 -21.007 1.00 63.78 77 GLU A CA 1
ATOM 596 C C . GLU A 1 77 ? 21.596 1.763 -21.188 1.00 63.78 77 GLU A C 1
ATOM 598 O O . GLU A 1 77 ? 20.762 0.962 -21.625 1.00 63.78 77 GLU A O 1
ATOM 603 N N . SER A 1 78 ? 21.256 2.956 -20.715 1.00 55.62 78 SER A N 1
ATOM 604 C CA . SER A 1 78 ? 19.922 3.490 -20.883 1.00 55.62 78 SER A CA 1
ATOM 605 C C . SER A 1 78 ? 19.591 3.423 -22.368 1.00 55.62 78 SER A C 1
ATOM 607 O O . SER A 1 78 ? 20.216 4.124 -23.160 1.00 55.62 78 SER A O 1
ATOM 609 N N . LEU A 1 79 ? 18.589 2.623 -22.739 1.00 49.06 79 LEU A N 1
ATOM 610 C CA . LEU A 1 79 ? 17.805 2.830 -23.958 1.00 49.06 79 LEU A CA 1
ATOM 611 C C . LEU A 1 79 ? 16.997 4.128 -23.774 1.00 49.06 79 LEU A C 1
ATOM 613 O O . LEU A 1 79 ? 15.772 4.140 -23.744 1.00 49.06 79 LEU A O 1
ATOM 617 N N . LEU A 1 80 ? 17.715 5.219 -23.524 1.00 43.91 80 LEU A N 1
ATOM 618 C CA . LEU A 1 80 ? 17.296 6.569 -23.811 1.00 43.91 80 LEU A CA 1
ATOM 619 C C . LEU A 1 80 ? 17.602 6.738 -25.297 1.00 43.91 80 LEU A C 1
ATOM 621 O O . LEU A 1 80 ? 18.694 6.393 -25.746 1.00 43.91 80 LEU A O 1
ATOM 625 N N . PHE A 1 81 ? 16.582 7.162 -26.034 1.00 40.56 81 PHE A N 1
ATOM 626 C CA . PHE A 1 81 ? 16.671 7.573 -27.431 1.00 40.56 81 PHE A CA 1
ATOM 627 C C . PHE A 1 81 ? 17.891 8.457 -27.713 1.00 40.56 81 PHE A C 1
ATOM 629 O O . PHE A 1 81 ? 18.210 9.307 -26.848 1.00 40.56 81 PHE A O 1
#

Solvent-accessible surface area (backbone atoms only — not comparable to full-atom values): 5132 Å² total; per-residue (Å²): 134,62,81,64,61,56,50,56,52,51,49,29,58,76,70,70,35,86,60,103,53,47,70,73,58,56,49,52,24,51,50,48,15,67,74,74,72,46,96,73,58,81,87,63,98,40,71,68,57,46,53,52,52,53,51,55,50,53,42,34,72,75,65,42,83,52,59,90,98,51,59,68,57,76,85,51,80,72,89,63,131

Radius of gyration: 18.15 Å; Cα contacts (8 Å, |Δi|>4): 38; chains: 1; bounding box: 41×25×48 Å

pLDDT: mean 88.72, std 12.22, range [40.56, 98.19]

Secondary structure (DSSP, 8-state):
--HHHHHHHHHHHHTT--SS-SHHHHHHHHHHHHHHT-S-----S-HHHHHHHHHHHHHHHHH-PPPTT--TTTT------

Foldseek 3Di:
DDPPVVVVVVVCVVVVVPDLDDDVQVVVFVVVCVVVVHPTDHDDPDPVVVVVVVVQVVLCVVQNDDDPPDDSCNPPPPPPD